Protein 3I4O (pdb70)

Foldseek 3Di:
DDQKFKWFWAAADPPQKTWTQTPVGAIAIEHEDPVCVVVVPDHDGGWMFIWGADPVDNRYTYTYGTDD/DQKFKWFFAAADPPQWTWTQTPVRQIAIEHEDPVCVVVVDDDDGGWMFIWGADPVDNRYTYTYDTDD

Sequence (135 aa):
GAIIEVEEGRVVEPLPNAMFRIELEENGHKVVLLAHISGKKMMRQHHYIRIILPEDRVVVELSPPYDLSRGRIVYRYKAIIEVEEGRVVEEPLPNAMMFRIELEENGHKVVLAHISGKKMRQQHYIRILPEDRVVVELSPPYDLSRGRIVYRYK

Structure (mmCIF, N/CA/C/O backbone):
data_3I4O
#
_entry.id   3I4O
#
_cell.length_a   73.95
_cell.length_b   76.54
_cell.length_c   28.03
_cell.angle_alpha   90.000
_cell.angle_beta   90.000
_cell.angle_gamma   90.000
#
_symmetry.space_group_name_H-M   'P 21 21 2'
#
loop_
_entity.id
_entity.type
_entity.pdbx_description
1 polymer 'Translation initiation factor IF-1'
2 water water
#
loop_
_atom_site.group_PDB
_atom_site.id
_atom_site.type_symbol
_atom_site.label_atom_id
_atom_site.label_alt_id
_atom_site.label_comp_id
_atom_site.label_asym_id
_atom_site.label_entity_id
_atom_site.label_seq_id
_atom_site.pdbx_PDB_ins_code
_atom_site.Cartn_x
_atom_site.Cartn_y
_atom_site.Cartn_z
_atom_site.occupancy
_atom_site.B_iso_or_equiv
_atom_site.auth_seq_id
_atom_site.auth_comp_id
_atom_site.auth_asym_id
_atom_site.auth_atom_id
_atom_site.pdbx_PDB_model_num
ATOM 1 N N . GLY A 1 12 ? 17.887 23.951 24.739 1.00 33.63 6 GLY A N 1
ATOM 2 C CA . GLY A 1 12 ? 19.244 23.332 24.838 1.00 32.68 6 GLY A CA 1
ATOM 3 C C . GLY A 1 12 ? 19.337 22.099 25.730 1.00 31.79 6 GLY A C 1
ATOM 4 O O . GLY A 1 12 ? 20.435 21.544 25.879 1.00 33.73 6 GLY A O 1
ATOM 5 N N . ALA A 1 13 ? 18.227 21.667 26.347 1.00 30.92 7 ALA A N 1
ATOM 6 C CA . ALA A 1 13 ? 18.231 20.429 27.207 1.00 28.34 7 ALA A CA 1
ATOM 7 C C . ALA A 1 13 ? 18.654 19.221 26.405 1.00 26.09 7 ALA A C 1
ATOM 8 O O . ALA A 1 13 ? 18.386 19.111 25.199 1.00 26.66 7 ALA A O 1
ATOM 10 N N . ILE A 1 14 ? 19.327 18.307 27.089 1.00 21.90 8 ILE A N 1
ATOM 11 C CA A ILE A 1 14 ? 19.858 17.180 26.383 0.60 19.40 8 ILE A CA 1
ATOM 12 C CA B ILE A 1 14 ? 19.917 17.145 26.464 0.40 19.57 8 ILE A CA 1
ATOM 13 C C . ILE A 1 14 ? 19.025 15.924 26.645 1.00 16.75 8 ILE A C 1
ATOM 14 O O . ILE A 1 14 ? 19.048 15.035 25.832 1.00 17.27 8 ILE A O 1
ATOM 23 N N . GLU A 1 15 ? 18.268 15.857 27.744 1.00 14.80 9 GLU A N 1
ATOM 24 C CA . GLU A 1 15 ? 17.344 14.765 28.000 1.00 14.09 9 GLU A CA 1
ATOM 25 C C . GLU A 1 15 ? 15.957 15.396 27.982 1.00 14.92 9 GLU A C 1
ATOM 26 O O . GLU A 1 15 ? 15.668 16.314 28.738 1.00 16.88 9 GLU A O 1
ATOM 32 N N . VAL A 1 16 ? 15.132 14.961 27.043 1.00 13.55 10 VAL A N 1
ATOM 33 C CA . VAL A 1 16 ? 13.870 15.645 26.767 1.00 14.12 10 VAL A CA 1
ATOM 34 C C . VAL A 1 16 ? 12.752 14.638 26.436 1.00 13.53 10 VAL A C 1
ATOM 35 O O . VAL A 1 16 ? 13.012 13.612 25.816 1.00 15.01 10 VAL A O 1
ATOM 39 N N A GLU A 1 17 ? 11.535 14.907 26.873 0.50 13.60 11 GLU A N 1
ATOM 40 N N B GLU A 1 17 ? 11.538 14.940 26.888 0.50 14.12 11 GLU A N 1
ATOM 41 C CA A GLU A 1 17 ? 10.445 14.037 26.494 0.50 13.69 11 GLU A CA 1
ATOM 42 C CA B GLU A 1 17 ? 10.347 14.158 26.581 0.50 14.79 11 GLU A CA 1
ATOM 43 C C A GLU A 1 17 ? 9.795 14.515 25.210 0.50 13.11 11 GLU A C 1
ATOM 44 C C B GLU A 1 17 ? 9.816 14.529 25.191 0.50 13.66 11 GLU A C 1
ATOM 45 O O A GLU A 1 17 ? 9.775 15.699 24.891 0.50 13.17 11 GLU A O 1
ATOM 46 O O B GLU A 1 17 ? 9.924 15.676 24.761 0.50 13.66 11 GLU A O 1
ATOM 57 N N . GLY A 1 18 ? 9.200 13.574 24.503 1.00 12.97 12 GLY A N 1
ATOM 58 C CA . GLY A 1 18 ? 8.530 13.907 23.241 1.00 13.08 12 GLY A CA 1
ATOM 59 C C . GLY A 1 18 ? 7.467 12.897 22.892 1.00 11.95 12 GLY A C 1
ATOM 60 O O . GLY A 1 18 ? 7.194 11.942 23.638 1.00 12.73 12 GLY A O 1
ATOM 61 N N . ARG A 1 19 ? 6.877 13.098 21.723 1.00 11.53 13 ARG A N 1
ATOM 62 C CA . ARG A 1 19 ? 5.865 12.198 21.207 1.00 12.23 13 ARG A CA 1
ATOM 63 C C . ARG A 1 19 ? 6.337 11.640 19.854 1.00 12.71 13 ARG A C 1
ATOM 64 O O . ARG A 1 19 ? 6.917 12.367 19.022 1.00 12.60 13 ARG A O 1
ATOM 72 N N . VAL A 1 20 ? 6.140 10.343 19.651 1.00 13.07 14 VAL A N 1
ATOM 73 C CA . VAL A 1 20 ? 6.547 9.742 18.392 1.00 12.59 14 VAL A CA 1
ATOM 74 C C . VAL A 1 20 ? 5.598 10.154 17.284 1.00 12.77 14 VAL A C 1
ATOM 75 O O . VAL A 1 20 ? 4.367 10.082 17.413 1.00 13.66 14 VAL A O 1
ATOM 79 N N . VAL A 1 21 ? 6.194 10.586 16.187 1.00 12.74 15 VAL A N 1
ATOM 80 C CA . VAL A 1 21 ? 5.417 11.002 15.003 1.00 14.45 15 VAL A CA 1
ATOM 81 C C . VAL A 1 21 ? 5.283 9.849 14.016 1.00 16.11 15 VAL A C 1
ATOM 82 O O . VAL A 1 21 ? 4.162 9.436 13.661 1.00 18.84 15 VAL A O 1
ATOM 86 N N . GLU A 1 22 ? 6.393 9.270 13.604 1.00 16.64 16 GLU A N 1
ATOM 87 C CA . GLU A 1 22 ? 6.302 8.156 12.663 1.00 17.35 16 GLU A CA 1
ATOM 88 C C . GLU A 1 22 ? 7.605 7.377 12.630 1.00 16.09 16 GLU A C 1
ATOM 89 O O . GLU A 1 22 ? 8.674 7.911 12.904 1.00 15.89 16 GLU A O 1
ATOM 95 N N . PRO A 1 23 ? 7.506 6.097 12.289 1.00 15.89 17 PRO A N 1
ATOM 96 C CA . PRO A 1 23 ? 8.693 5.275 12.096 1.00 16.09 17 PRO A CA 1
ATOM 97 C C . PRO A 1 23 ? 9.310 5.543 10.739 1.00 15.48 17 PRO A C 1
ATOM 98 O O . PRO A 1 23 ? 8.598 5.745 9.759 1.00 18.36 17 PRO A O 1
ATOM 102 N N . LEU A 1 24 ? 10.625 5.457 10.714 1.00 15.41 18 LEU A N 1
ATOM 103 C CA . LEU A 1 24 ? 11.405 5.604 9.499 1.00 14.95 18 LEU A CA 1
ATOM 104 C C . LEU A 1 24 ? 12.243 4.359 9.340 1.00 16.09 18 LEU A C 1
ATOM 105 O O . LEU A 1 24 ? 12.308 3.498 10.229 1.00 16.49 18 LEU A O 1
ATOM 110 N N . PRO A 1 25 ? 12.918 4.229 8.190 1.00 16.36 19 PRO A N 1
ATOM 111 C CA . PRO A 1 25 ? 13.801 3.070 8.065 1.00 16.16 19 PRO A CA 1
ATOM 112 C C . PRO A 1 25 ? 14.974 3.091 9.045 1.00 15.92 19 PRO A C 1
ATOM 113 O O . PRO A 1 25 ? 15.202 4.097 9.747 1.00 15.16 19 PRO A O 1
ATOM 117 N N . ASN A 1 26 ? 15.705 1.971 9.123 1.00 16.79 20 ASN A N 1
ATOM 118 C CA . ASN A 1 26 ? 16.874 1.880 9.967 1.00 17.27 20 ASN A CA 1
ATOM 119 C C . ASN A 1 26 ? 16.570 2.124 11.439 1.00 17.18 20 ASN A C 1
ATOM 120 O O . ASN A 1 26 ? 17.377 2.636 12.205 1.00 18.35 20 ASN A O 1
ATOM 125 N N . ALA A 1 27 ? 15.376 1.705 11.818 1.00 18.43 21 ALA A N 1
ATOM 126 C CA . ALA A 1 27 ? 14.934 1.723 13.210 1.00 18.51 21 ALA A CA 1
ATOM 127 C C . ALA A 1 27 ? 14.967 3.120 13.809 1.00 17.83 21 ALA A C 1
ATOM 128 O O . ALA A 1 27 ? 15.124 3.329 14.990 1.00 19.57 21 ALA A O 1
ATOM 130 N N . MET A 1 28 ? 14.764 4.102 12.951 1.00 15.44 22 MET A N 1
ATOM 131 C CA . MET A 1 28 ? 14.670 5.477 13.406 1.00 13.41 22 MET A CA 1
ATOM 132 C C . MET A 1 28 ? 13.219 5.931 13.547 1.00 13.36 22 MET A C 1
ATOM 133 O O . MET A 1 28 ? 12.324 5.364 12.896 1.00 15.76 22 MET A O 1
ATOM 138 N N . PHE A 1 29 ? 12.993 6.941 14.364 1.00 13.76 23 PHE A N 1
ATOM 139 C CA . PHE A 1 29 ? 11.672 7.529 14.519 1.00 13.08 23 PHE A CA 1
ATOM 140 C C . PHE A 1 29 ? 11.762 9.025 14.517 1.00 13.00 23 PHE A C 1
ATOM 141 O O . PHE A 1 29 ? 12.646 9.608 15.138 1.00 13.60 23 PHE A O 1
ATOM 149 N N . ARG A 1 30 ? 10.814 9.672 13.833 1.00 13.20 24 ARG A N 1
ATOM 150 C CA . ARG A 1 30 ? 10.649 11.108 13.949 1.00 13.28 24 ARG A CA 1
ATOM 151 C C . ARG A 1 30 ? 9.846 11.372 15.226 1.00 12.60 24 ARG A C 1
ATOM 152 O O . ARG A 1 30 ? 8.820 10.731 15.451 1.00 14.19 24 ARG A O 1
ATOM 160 N N . ILE A 1 31 ? 10.335 12.292 16.043 1.00 12.88 25 ILE A N 1
ATOM 161 C CA . ILE A 1 31 ? 9.744 12.630 17.355 1.00 13.45 25 ILE A CA 1
ATOM 162 C C . ILE A 1 31 ? 9.585 14.132 17.433 1.00 12.05 25 ILE A C 1
ATOM 163 O O . ILE A 1 31 ? 10.463 14.876 17.002 1.00 15.12 25 ILE A O 1
ATOM 168 N N . GLU A 1 32 ? 8.498 14.592 18.050 1.00 12.52 26 GLU A N 1
ATOM 169 C CA . GLU A 1 32 ? 8.358 16.013 18.396 1.00 12.92 26 GLU A CA 1
ATOM 170 C C . GLU A 1 32 ? 8.628 16.116 19.892 1.00 12.22 26 GLU A C 1
ATOM 171 O O . GLU A 1 32 ? 7.922 15.499 20.691 1.00 12.68 26 GLU A O 1
ATOM 177 N N . LEU A 1 33 ? 9.619 16.930 20.277 1.00 13.08 27 LEU A N 1
ATOM 178 C CA . LEU A 1 33 ? 9.943 17.101 21.702 1.00 13.34 27 LEU A CA 1
ATOM 179 C C . LEU A 1 33 ? 9.092 18.196 22.308 1.00 14.88 27 LEU A C 1
ATOM 180 O O . LEU A 1 33 ? 8.627 19.099 21.614 1.00 15.85 27 LEU A O 1
ATOM 185 N N A GLU A 1 34 ? 8.954 18.129 23.626 0.60 14.83 28 GLU A N 1
ATOM 186 N N B GLU A 1 34 ? 8.939 18.139 23.631 0.40 15.66 28 GLU A N 1
ATOM 187 C CA A GLU A 1 34 ? 8.148 19.104 24.329 0.60 17.06 28 GLU A CA 1
ATOM 188 C CA B GLU A 1 34 ? 8.163 19.139 24.373 0.40 17.71 28 GLU A CA 1
ATOM 189 C C A GLU A 1 34 ? 8.814 20.454 24.526 0.60 17.65 28 GLU A C 1
ATOM 190 C C B GLU A 1 34 ? 8.727 20.538 24.326 0.40 18.25 28 GLU A C 1
ATOM 191 O O A GLU A 1 34 ? 8.230 21.319 25.189 0.60 18.60 28 GLU A O 1
ATOM 192 O O B GLU A 1 34 ? 8.025 21.512 24.666 0.40 18.28 28 GLU A O 1
ATOM 203 N N . ASN A 1 35 ? 9.980 20.653 23.915 1.00 17.91 29 ASN A N 1
ATOM 204 C CA . ASN A 1 35 ? 10.565 21.975 23.749 1.00 19.97 29 ASN A CA 1
ATOM 205 C C . ASN A 1 35 ? 10.336 22.569 22.369 1.00 20.14 29 ASN A C 1
ATOM 206 O O . ASN A 1 35 ? 10.881 23.658 22.047 1.00 22.65 29 ASN A O 1
ATOM 211 N N . GLY A 1 36 ? 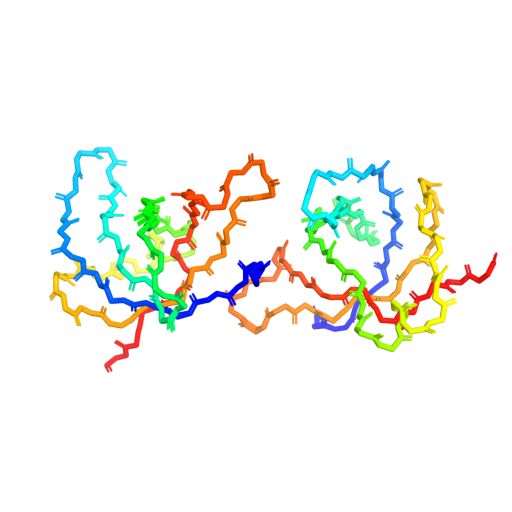9.506 21.903 21.564 1.00 18.51 30 GLY A N 1
ATOM 212 C CA . GLY A 1 3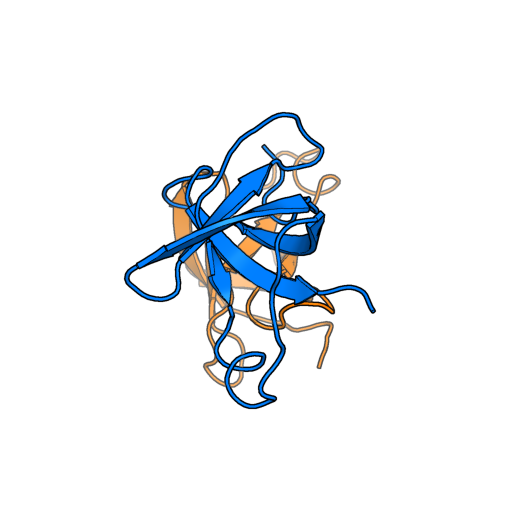6 ? 9.152 22.462 20.256 1.00 18.66 30 GLY A CA 1
ATOM 213 C C . GLY A 1 36 ? 10.024 22.067 19.104 1.00 20.04 30 GLY A C 1
ATOM 214 O O . GLY A 1 36 ? 9.837 22.600 17.972 1.00 22.84 30 GLY A O 1
ATOM 215 N N . HIS A 1 37 ? 10.952 21.144 19.344 1.00 19.11 31 HIS A N 1
ATOM 216 C CA . HIS A 1 37 ? 11.910 20.770 18.306 1.00 20.02 31 HIS A CA 1
ATOM 217 C C . HIS A 1 37 ? 11.681 19.361 17.804 1.00 18.67 31 HIS A C 1
ATOM 218 O O . HIS A 1 37 ? 11.324 18.501 18.580 1.00 18.69 31 HIS A O 1
ATOM 225 N N . LYS A 1 38 ? 11.862 19.127 16.497 1.00 19.35 32 LYS A N 1
ATOM 226 C CA . LYS A 1 38 ? 11.810 17.776 15.921 1.00 20.63 32 LYS A CA 1
ATOM 227 C C . LYS A 1 38 ? 13.120 17.081 15.981 1.00 20.72 32 LYS A C 1
ATOM 228 O O . LYS A 1 38 ? 14.145 17.686 15.622 1.00 24.10 32 LYS A O 1
ATOM 234 N N A VAL A 1 39 ? 13.094 15.782 16.216 0.60 16.76 33 VAL A N 1
ATOM 235 N N B VAL A 1 39 ? 13.135 15.866 16.544 0.40 18.43 33 VAL A N 1
ATOM 236 C CA A VAL A 1 39 ? 14.326 15.037 16.197 0.60 15.14 33 VAL A CA 1
ATOM 237 C CA B VAL A 1 39 ? 14.354 15.055 16.746 0.40 16.05 33 VAL A CA 1
ATOM 238 C C A VAL A 1 39 ? 14.106 13.670 15.577 0.60 14.31 33 VAL A C 1
ATOM 239 C C B VAL A 1 39 ? 14.090 13.720 16.093 0.40 15.65 33 VAL A C 1
ATOM 240 O O A VAL A 1 39 ? 12.963 13.196 15.437 0.60 13.99 33 VAL A O 1
ATOM 241 O O B VAL A 1 39 ? 12.964 13.209 16.113 0.40 15.70 33 VAL A O 1
ATOM 248 N N A LEU A 1 40 ? 15.197 13.024 15.206 0.80 14.07 34 LEU A N 1
ATOM 249 N N B LEU A 1 40 ? 15.148 13.123 15.554 0.20 14.49 34 LEU A N 1
ATOM 250 C CA A LEU A 1 40 ? 15.131 11.631 14.778 0.80 13.76 34 LEU A CA 1
ATOM 251 C CA B LEU A 1 40 ? 15.088 11.794 14.945 0.20 13.77 34 LEU A CA 1
ATOM 252 C C A LEU A 1 40 ? 15.913 10.818 15.785 0.80 13.32 34 LEU A C 1
ATOM 253 C C B LEU A 1 40 ? 15.925 10.816 15.785 0.20 13.66 34 LEU A C 1
ATOM 254 O O A LEU A 1 40 ? 17.044 11.216 16.163 0.80 13.46 34 LEU A O 1
ATOM 255 O O B LEU A 1 40 ? 17.113 11.073 16.016 0.20 13.91 34 LEU A O 1
ATOM 264 N N . ALA A 1 41 ? 15.334 9.710 16.246 1.00 13.40 35 ALA A N 1
ATOM 265 C CA . ALA A 1 41 ? 16.015 8.874 17.261 1.00 13.42 35 ALA A CA 1
ATOM 266 C C . ALA A 1 41 ? 15.786 7.415 17.052 1.00 15.36 35 ALA A C 1
ATOM 267 O O . ALA A 1 41 ? 14.792 7.056 16.459 1.00 16.22 35 ALA A O 1
ATOM 269 N N . HIS A 1 42 ? 16.710 6.548 17.525 1.00 17.19 36 HIS A N 1
ATOM 270 C CA . HIS A 1 42 ? 16.414 5.080 17.584 1.00 19.25 36 HIS A CA 1
ATOM 271 C C . HIS A 1 42 ? 16.307 4.606 18.992 1.00 18.42 36 HIS A C 1
ATOM 272 O O . HIS A 1 42 ? 16.815 5.308 19.892 1.00 16.15 36 HIS A O 1
ATOM 279 N N . ILE A 1 43 ? 15.742 3.401 19.238 1.00 17.62 37 ILE A N 1
ATOM 280 C CA . ILE A 1 43 ? 15.619 2.924 20.615 1.00 19.55 37 ILE A CA 1
ATOM 281 C C . ILE A 1 43 ? 16.976 2.455 21.040 1.00 18.62 37 ILE A C 1
ATOM 282 O O . ILE A 1 43 ? 17.819 1.976 20.245 1.00 21.25 37 ILE A O 1
ATOM 287 N N . SER A 1 44 ? 17.171 2.521 22.329 1.00 19.70 38 SER A N 1
ATOM 288 C CA . SER A 1 44 ? 18.418 2.119 22.924 1.00 19.79 38 SER A CA 1
ATOM 289 C C . SER A 1 44 ? 18.599 0.599 22.860 1.00 19.82 38 SER A C 1
ATOM 290 O O . SER A 1 44 ? 17.636 -0.155 22.667 1.00 20.11 38 SER A O 1
ATOM 293 N N . GLY A 1 45 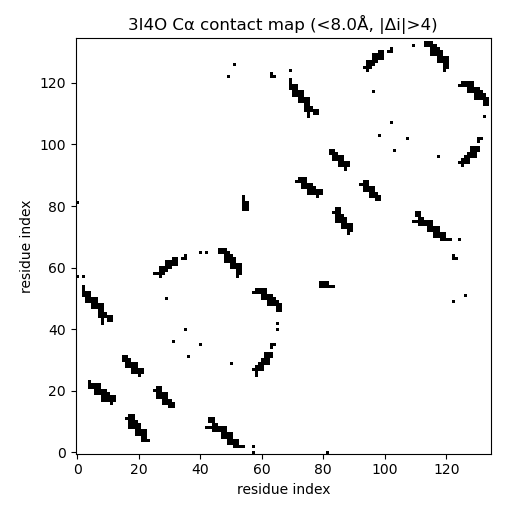? 19.834 0.150 23.089 1.00 20.80 39 GLY A N 1
ATOM 294 C CA . GLY A 1 45 ? 20.075 -1.280 23.139 1.00 22.69 39 GLY A CA 1
ATOM 295 C C . GLY A 1 45 ? 19.267 -1.986 24.218 1.00 23.11 39 GLY A C 1
ATOM 296 O O . GLY A 1 45 ? 18.773 -3.101 24.003 1.00 24.18 39 GLY A O 1
ATOM 297 N N . LYS A 1 46 ? 19.099 -1.359 25.379 1.00 23.24 40 LYS A N 1
ATOM 298 C CA A LYS A 1 46 ? 18.317 -1.957 26.452 0.70 23.20 40 LYS A CA 1
ATOM 299 C CA B LYS A 1 46 ? 18.316 -1.988 26.433 0.30 23.15 40 LYS A CA 1
ATOM 300 C C . LYS A 1 46 ? 16.861 -2.128 25.995 1.00 22.60 40 LYS A C 1
ATOM 301 O O . LYS A 1 46 ? 16.233 -3.162 26.244 1.00 23.60 40 LYS A O 1
ATOM 312 N N A MET A 1 47 ? 16.322 -1.125 25.324 0.70 19.42 41 MET A N 1
ATOM 313 N N B MET A 1 47 ? 16.335 -1.100 25.328 0.30 22.21 41 MET A N 1
ATOM 314 C CA A MET A 1 47 ? 14.943 -1.265 24.872 0.70 19.42 41 MET A CA 1
ATOM 315 C CA B MET A 1 47 ? 14.961 -1.141 24.812 0.30 22.39 41 MET A CA 1
ATOM 316 C C A MET A 1 47 ? 14.833 -2.331 23.814 0.70 20.52 41 MET A C 1
ATOM 317 C C B MET A 1 47 ? 14.796 -2.226 23.755 0.30 22.40 41 MET A C 1
ATOM 318 O O A MET A 1 47 ? 13.836 -3.053 23.783 0.70 20.66 41 MET A O 1
ATOM 319 O O B MET A 1 47 ? 13.740 -2.860 23.677 0.30 22.39 41 MET A O 1
ATOM 328 N N . ARG A 1 48 ? 15.826 -2.431 22.934 1.00 21.49 42 ARG A N 1
ATOM 329 C CA . ARG A 1 48 ? 15.786 -3.468 21.884 1.00 24.05 42 ARG A CA 1
ATOM 330 C C . ARG A 1 48 ? 15.807 -4.826 22.539 1.00 24.37 42 ARG A C 1
ATOM 331 O O . ARG A 1 48 ? 15.060 -5.729 22.128 1.00 25.57 42 ARG A O 1
ATOM 339 N N . GLN A 1 49 ? 16.662 -4.969 23.549 1.00 25.47 43 GLN A N 1
ATOM 340 C CA . GLN A 1 49 ? 16.790 -6.226 24.298 1.00 26.61 43 GLN A CA 1
ATOM 341 C C . GLN A 1 49 ? 15.513 -6.642 24.992 1.00 25.48 43 GLN A C 1
ATOM 342 O O . GLN A 1 49 ? 15.257 -7.848 25.179 1.00 26.88 43 GLN A O 1
ATOM 348 N N A HIS A 1 50 ? 14.702 -5.658 25.371 0.60 23.90 44 HIS A N 1
ATOM 349 N N B HIS A 1 50 ? 14.701 -5.665 25.388 0.40 24.33 44 HIS A N 1
ATOM 350 C CA A HIS A 1 50 ? 13.450 -5.912 26.049 0.60 23.06 44 HIS A CA 1
ATOM 351 C CA B HIS A 1 50 ? 13.436 -5.960 26.038 0.40 23.46 44 HIS A CA 1
ATOM 352 C C A HIS A 1 50 ? 12.268 -5.815 25.093 0.60 21.86 44 HIS A C 1
ATOM 353 C C B HIS A 1 50 ? 12.261 -5.831 25.090 0.40 22.31 44 HIS A C 1
ATOM 354 O O A HIS A 1 50 ? 11.112 -5.862 25.536 0.60 22.61 44 HIS A O 1
ATOM 355 O O B HIS A 1 50 ? 11.108 -5.865 25.535 0.40 22.78 44 HIS A O 1
ATOM 368 N N . TYR A 1 51 ? 12.546 -5.670 23.803 1.00 21.23 45 TYR A N 1
ATOM 369 C CA . TYR A 1 51 ? 11.466 -5.706 22.759 1.00 20.88 45 TYR A CA 1
ATOM 370 C C . TYR A 1 51 ? 10.345 -4.704 23.032 1.00 21.09 45 TYR A C 1
ATOM 371 O O . TYR A 1 51 ? 9.149 -5.009 22.958 1.00 22.55 45 TYR A O 1
ATOM 380 N N . ILE A 1 52 ? 10.739 -3.468 23.329 1.00 19.30 46 ILE A N 1
ATOM 381 C CA . ILE A 1 52 ? 9.791 -2.398 23.609 1.00 19.29 46 ILE A CA 1
ATOM 382 C C . ILE A 1 52 ? 9.247 -1.887 22.294 1.00 18.69 46 ILE A C 1
ATOM 383 O O . ILE A 1 52 ? 10.005 -1.510 21.372 1.00 21.09 46 ILE A O 1
ATOM 388 N N . ARG A 1 53 ? 7.941 -1.977 22.146 1.00 17.11 47 ARG A N 1
ATOM 389 C CA . ARG A 1 53 ? 7.311 -1.485 20.922 1.00 16.74 47 ARG A CA 1
ATOM 390 C C . ARG A 1 53 ? 7.186 0.027 21.000 1.00 17.50 47 ARG A C 1
ATOM 391 O O . ARG A 1 53 ? 6.850 0.576 22.051 1.00 20.31 47 ARG A O 1
ATOM 399 N N A ILE A 1 54 ? 7.490 0.676 19.894 0.60 16.55 48 ILE A N 1
ATOM 400 N N B ILE A 1 54 ? 7.462 0.687 19.885 0.40 17.08 48 ILE A N 1
ATOM 401 C CA A ILE A 1 54 ? 7.296 2.104 19.740 0.60 15.85 48 ILE A CA 1
ATOM 402 C CA B ILE A 1 54 ? 7.265 2.125 19.768 0.40 16.50 48 ILE A CA 1
ATOM 403 C C A ILE A 1 54 ? 6.252 2.277 18.648 0.60 15.85 48 ILE A C 1
ATOM 404 C C B ILE A 1 54 ? 6.350 2.461 18.601 0.40 16.17 48 ILE A C 1
ATOM 405 O O A ILE A 1 54 ? 6.391 1.688 17.562 0.60 16.68 48 ILE A O 1
ATOM 406 O O B ILE A 1 54 ? 6.669 2.198 17.433 0.40 15.83 48 ILE A O 1
ATOM 415 N N . LEU A 1 55 ? 5.242 3.111 18.933 1.00 15.73 49 LEU A N 1
ATOM 416 C CA . LEU A 1 55 ? 4.206 3.457 17.942 1.00 15.81 49 LEU A CA 1
ATOM 417 C C . LEU A 1 55 ? 3.986 4.946 17.892 1.00 15.27 49 LEU A C 1
ATOM 418 O O . LEU A 1 55 ? 4.224 5.652 18.887 1.00 14.57 49 LEU A O 1
ATOM 423 N N . PRO A 1 56 ? 3.460 5.437 16.766 1.00 16.03 50 PRO A N 1
ATOM 424 C CA . PRO A 1 56 ? 3.051 6.839 16.716 1.00 15.91 50 PRO A CA 1
ATOM 425 C C . PRO A 1 56 ? 2.158 7.229 17.874 1.00 14.81 50 PRO A C 1
ATOM 426 O O . PRO A 1 56 ? 1.294 6.453 18.266 1.00 16.23 50 PRO A O 1
ATOM 430 N N . GLU A 1 57 ? 2.429 8.415 18.428 1.00 13.86 51 GLU A N 1
ATOM 431 C CA . GLU A 1 57 ? 1.700 8.975 19.577 1.00 13.94 51 GLU A CA 1
ATOM 432 C C . GLU A 1 57 ? 2.220 8.486 20.901 1.00 14.99 51 GLU A C 1
ATOM 433 O O . GLU A 1 57 ? 1.793 9.004 21.934 1.00 16.68 51 GLU A O 1
ATOM 439 N N . ASP A 1 58 ? 3.189 7.562 20.911 1.00 13.98 52 ASP A N 1
ATOM 440 C CA . ASP A 1 58 ? 3.774 7.178 22.212 1.00 14.56 52 ASP A CA 1
ATOM 441 C C . ASP A 1 58 ? 4.537 8.363 22.817 1.00 13.57 52 ASP A C 1
ATOM 442 O O . ASP A 1 58 ? 5.109 9.180 22.099 1.00 14.45 52 ASP A O 1
ATOM 447 N N . ARG A 1 59 ? 4.606 8.397 24.141 1.00 13.50 53 ARG A N 1
ATOM 448 C CA . ARG A 1 59 ? 5.407 9.378 24.859 1.00 14.01 53 ARG A CA 1
ATOM 449 C C . ARG A 1 59 ? 6.740 8.730 25.200 1.00 14.17 53 ARG A C 1
ATOM 450 O O . ARG A 1 59 ? 6.787 7.607 25.741 1.00 14.49 53 ARG A O 1
ATOM 458 N N . VAL A 1 60 ? 7.832 9.413 24.850 1.00 13.00 54 VAL A N 1
ATOM 459 C CA . VAL A 1 60 ? 9.169 8.837 25.043 1.00 12.97 54 VAL A CA 1
ATOM 460 C C . VAL A 1 60 ? 10.109 9.810 25.728 1.00 12.68 54 VAL A C 1
ATOM 461 O O . VAL A 1 60 ? 9.859 11.010 25.740 1.00 13.63 54 VAL A O 1
ATOM 465 N N . VAL A 1 61 ? 11.178 9.264 26.306 1.00 12.34 55 VAL A N 1
ATOM 466 C CA . VAL A 1 61 ? 12.292 10.101 26.779 1.00 12.43 55 VAL A CA 1
ATOM 467 C C . VAL A 1 61 ? 13.436 9.878 25.808 1.00 12.37 55 VAL A C 1
ATOM 468 O O . VAL A 1 61 ? 13.756 8.742 25.489 1.00 12.26 55 VAL A O 1
ATOM 472 N N . VAL A 1 62 ? 14.038 10.984 25.369 1.00 12.37 56 VAL A N 1
ATOM 473 C CA . VAL A 1 62 ? 15.122 10.973 24.381 1.00 12.31 56 VAL A CA 1
ATOM 474 C C . VAL A 1 62 ? 16.387 11.580 25.007 1.00 12.38 56 VAL A C 1
ATOM 475 O O . VAL A 1 62 ? 16.294 12.614 25.663 1.00 13.38 56 VAL A O 1
ATOM 479 N N . GLU A 1 63 ? 17.537 10.932 24.796 1.00 11.67 57 GLU A N 1
ATOM 480 C CA . GLU A 1 63 ? 18.831 11.522 25.129 1.00 12.18 57 GLU A CA 1
ATOM 481 C C . GLU A 1 63 ? 19.424 12.034 23.812 1.00 12.60 57 GLU A C 1
ATOM 482 O O . GLU A 1 63 ? 19.619 11.250 22.862 1.00 14.77 57 GLU A O 1
ATOM 488 N N . LEU A 1 64 ? 19.610 13.346 23.706 1.00 12.71 58 LEU A N 1
ATOM 489 C CA . LEU A 1 64 ? 20.082 13.919 22.440 1.00 13.69 58 LEU A CA 1
ATOM 490 C C . LEU A 1 64 ? 21.582 13.765 22.267 1.00 11.74 58 LEU A C 1
ATOM 491 O O . LEU A 1 64 ? 22.339 13.616 23.233 1.00 13.90 58 LEU A O 1
ATOM 496 N N . SER A 1 65 ? 22.013 13.757 21.018 1.00 12.56 59 SER A N 1
ATOM 497 C CA . SER A 1 65 ? 23.434 13.662 20.740 1.00 13.53 59 SER A CA 1
ATOM 498 C C . SER A 1 65 ? 24.147 14.994 21.048 1.00 14.24 59 SER A C 1
ATOM 499 O O . SER A 1 65 ? 23.675 16.060 20.661 1.00 14.65 59 SER A O 1
ATOM 502 N N A PRO A 1 66 ? 25.338 14.901 21.686 0.50 14.22 60 PRO A N 1
ATOM 503 N N B PRO A 1 66 ? 25.301 14.943 21.734 0.50 14.47 60 PRO A N 1
ATOM 504 C CA A PRO A 1 66 ? 26.096 16.117 21.898 0.50 14.73 60 PRO A CA 1
ATOM 505 C CA B PRO A 1 66 ? 26.040 16.180 21.902 0.50 14.80 60 PRO A CA 1
ATOM 506 C C A PRO A 1 66 ? 26.390 16.825 20.565 0.50 14.92 60 PRO A C 1
ATOM 507 C C B PRO A 1 66 ? 26.554 16.794 20.607 0.50 14.66 60 PRO A C 1
ATOM 508 O O A PRO A 1 66 ? 26.443 18.063 20.502 0.50 15.93 60 PRO A O 1
ATOM 509 O O B PRO A 1 66 ? 26.975 17.945 20.633 0.50 14.33 60 PRO A O 1
ATOM 516 N N . TYR A 1 67 ? 26.569 16.031 19.513 1.00 14.20 61 TYR A N 1
ATOM 517 C CA . TYR A 1 67 ? 27.014 16.580 18.222 1.00 14.82 61 TYR A CA 1
ATOM 518 C C . TYR A 1 67 ? 25.881 17.187 17.419 1.00 15.15 61 TYR A C 1
ATOM 519 O O . TYR A 1 67 ? 26.136 17.986 16.503 1.00 16.94 61 TYR A O 1
ATOM 528 N N . ASP A 1 68 ? 24.633 16.844 17.754 1.00 14.69 62 ASP A N 1
ATOM 529 C CA . ASP A 1 68 ? 23.502 17.258 16.923 1.00 14.17 62 ASP A CA 1
ATOM 530 C C . ASP A 1 68 ? 22.253 17.079 17.740 1.00 14.41 62 ASP A C 1
ATOM 531 O O . ASP A 1 68 ? 21.810 15.944 17.924 1.00 14.08 62 ASP A O 1
ATOM 536 N N . LEU A 1 69 ? 21.690 18.188 18.226 1.00 14.28 63 LEU A N 1
ATOM 537 C CA . LEU A 1 69 ? 20.533 18.134 19.086 1.00 15.64 63 LEU A CA 1
ATOM 538 C C . LEU A 1 69 ? 19.286 17.706 18.305 1.00 14.61 63 LEU A C 1
ATOM 539 O O . LEU A 1 69 ? 18.214 17.539 18.912 1.00 17.50 63 LEU A O 1
ATOM 544 N N . SER A 1 70 ? 19.387 17.545 16.980 1.00 14.84 64 SER A N 1
ATOM 545 C CA . SER A 1 70 ? 18.270 17.017 16.241 1.00 14.77 64 SER A CA 1
ATOM 546 C C . SER A 1 70 ? 18.320 15.492 16.059 1.00 13.44 64 SER A C 1
ATOM 547 O O . SER A 1 70 ? 17.468 14.947 15.385 1.00 14.06 64 SER A O 1
ATOM 550 N N . ARG A 1 71 ? 19.282 14.831 16.715 1.00 12.71 65 ARG A N 1
ATOM 551 C CA . ARG A 1 71 ? 19.397 13.387 16.677 1.00 12.95 65 ARG A CA 1
ATOM 552 C C . ARG A 1 71 ? 19.490 12.888 18.107 1.00 12.68 65 ARG A C 1
ATOM 553 O O . ARG A 1 71 ? 19.996 13.592 18.990 1.00 13.69 65 ARG A O 1
ATOM 561 N N . GLY A 1 72 ? 19.046 11.652 18.342 1.00 12.55 66 GLY A N 1
ATOM 562 C CA . GLY A 1 72 ? 19.169 11.145 19.714 1.00 14.12 66 GLY A CA 1
ATOM 563 C C . GLY A 1 72 ? 18.836 9.667 19.790 1.00 11.99 66 GLY A C 1
ATOM 564 O O . GLY A 1 72 ? 18.730 8.956 18.765 1.00 14.00 66 GLY A O 1
ATOM 565 N N . ARG A 1 73 ? 18.686 9.227 21.039 1.00 12.52 67 ARG A N 1
ATOM 566 C CA . ARG A 1 73 ? 18.391 7.851 21.378 1.00 13.11 67 ARG A CA 1
ATOM 567 C C . ARG A 1 73 ? 17.148 7.838 22.260 1.00 12.53 67 ARG A C 1
ATOM 568 O O . ARG A 1 73 ? 17.095 8.522 23.297 1.00 14.14 67 ARG A O 1
ATOM 576 N N . ILE A 1 74 ? 16.145 7.058 21.868 1.00 12.32 68 ILE A N 1
ATOM 577 C CA . ILE A 1 74 ? 14.986 6.865 22.732 1.00 12.92 68 ILE A CA 1
ATOM 578 C C . ILE A 1 74 ? 15.424 5.918 23.860 1.00 13.08 68 ILE A C 1
ATOM 579 O O . ILE A 1 74 ? 15.923 4.818 23.567 1.00 14.09 68 ILE A O 1
ATOM 584 N N . VAL A 1 75 ? 15.221 6.315 25.122 1.00 13.22 69 VAL A N 1
ATOM 585 C CA . VAL A 1 75 ? 15.644 5.448 26.225 1.00 13.14 69 VAL A CA 1
ATOM 586 C C . VAL A 1 75 ? 14.503 4.960 27.127 1.00 14.03 69 VAL A C 1
ATOM 587 O O . VAL A 1 75 ? 14.721 4.095 27.975 1.00 15.62 69 VAL A O 1
ATOM 591 N N . TYR A 1 76 ? 13.304 5.499 26.925 1.00 13.74 70 TYR A N 1
ATOM 592 C CA . TYR A 1 76 ? 12.176 5.089 27.716 1.00 14.03 70 TYR A CA 1
ATOM 593 C C . TYR A 1 76 ? 10.915 5.377 26.936 1.00 13.80 70 TYR A C 1
ATOM 594 O O . TYR A 1 76 ? 10.810 6.407 26.275 1.00 14.22 70 TYR A O 1
ATOM 603 N N . ARG A 1 77 ? 9.936 4.476 27.008 1.00 14.92 71 ARG A N 1
ATOM 604 C CA . ARG A 1 77 ? 8.623 4.752 26.421 1.00 15.52 71 ARG A CA 1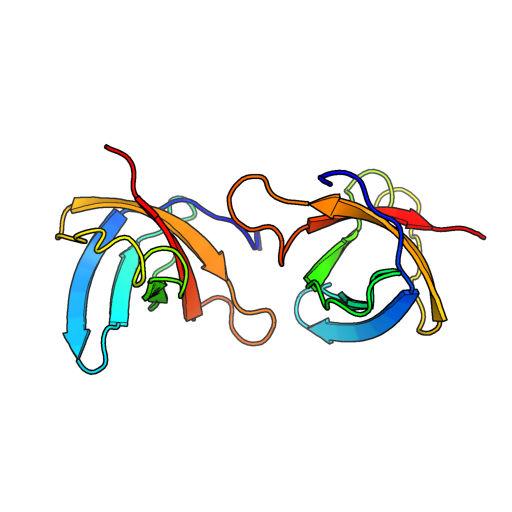
ATOM 605 C C . ARG A 1 77 ? 7.590 4.530 27.513 1.00 17.02 71 ARG A C 1
ATOM 606 O O . ARG A 1 77 ? 7.547 3.438 28.134 1.00 19.38 71 ARG A O 1
ATOM 614 N N . TYR A 1 78 ? 6.781 5.547 27.769 1.00 17.07 72 TYR A N 1
ATOM 615 C CA . TYR A 1 78 ? 5.768 5.458 28.844 1.00 19.29 72 TYR A CA 1
ATOM 616 C C . TYR A 1 78 ? 4.712 4.440 28.536 1.00 20.28 72 TYR A C 1
ATOM 617 O O . TYR A 1 78 ? 4.267 4.294 27.389 1.00 20.32 72 TYR A O 1
ATOM 626 N N . LYS A 1 79 ? 4.296 3.722 29.583 1.00 24.93 73 LYS A N 1
ATOM 627 C CA . LYS A 1 79 ? 3.258 2.729 29.369 1.00 29.13 73 LYS A CA 1
ATOM 628 C C . LYS A 1 79 ? 1.910 3.417 29.167 1.00 30.43 73 LYS A C 1
ATOM 629 O O . LYS A 1 79 ? 1.714 4.558 29.565 1.00 32.03 73 LYS A O 1
ATOM 636 N N . ALA B 1 13 ? 26.328 3.222 42.148 1.00 33.20 7 ALA B N 1
ATOM 637 C CA . ALA B 1 13 ? 25.402 2.860 41.042 1.00 30.66 7 ALA B CA 1
ATOM 638 C C . ALA B 1 13 ? 24.918 4.091 40.317 1.00 27.60 7 ALA B C 1
ATOM 639 O O . ALA B 1 13 ? 25.238 4.263 39.127 1.00 29.74 7 ALA B O 1
ATOM 641 N N A ILE B 1 14 ? 24.139 4.940 40.990 0.60 24.30 8 ILE B N 1
ATOM 642 N N B ILE B 1 14 ? 24.187 4.961 41.022 0.40 24.55 8 ILE B N 1
ATOM 643 C CA A ILE B 1 14 ? 23.620 6.110 40.317 0.60 19.99 8 ILE B CA 1
ATOM 644 C CA B ILE B 1 14 ? 23.575 6.129 40.404 0.40 20.49 8 ILE B CA 1
ATOM 645 C C A ILE B 1 14 ? 24.465 7.360 40.537 0.60 16.34 8 ILE B C 1
ATOM 646 C C B ILE B 1 14 ? 24.357 7.422 40.597 0.40 17.35 8 ILE B C 1
ATOM 647 O O A ILE B 1 14 ? 24.595 8.132 39.615 0.60 15.93 8 ILE B O 1
ATOM 648 O O B ILE B 1 14 ? 24.284 8.313 39.753 0.40 17.13 8 ILE B O 1
ATOM 657 N N . GLU B 1 15 ? 25.099 7.508 41.700 1.00 15.40 9 GLU B N 1
ATOM 658 C CA . GLU B 1 15 ? 26.036 8.575 41.971 1.00 14.07 9 GLU B CA 1
ATOM 659 C C . GLU B 1 15 ? 27.424 7.982 41.869 1.00 15.31 9 GLU B C 1
ATOM 660 O O . GLU B 1 15 ? 27.742 7.018 42.564 1.00 17.41 9 GLU B O 1
ATOM 666 N N . VAL B 1 16 ? 28.208 8.511 40.932 1.00 13.84 10 VAL B N 1
ATOM 667 C CA . VAL B 1 16 ? 29.493 7.885 40.571 1.00 14.35 10 VAL B CA 1
ATOM 668 C C . VAL B 1 16 ? 30.601 8.910 40.442 1.00 14.88 10 VAL B C 1
ATOM 669 O O . VAL B 1 16 ? 30.355 10.078 40.202 1.00 15.61 10 VAL B O 1
ATOM 673 N N A GLU B 1 17 ? 31.833 8.468 40.619 0.85 16.84 11 GLU B N 1
ATOM 674 N N B GLU B 1 17 ? 31.831 8.436 40.605 0.15 15.36 11 GLU B N 1
ATOM 675 C CA A GLU B 1 17 ? 32.977 9.314 40.370 0.85 16.90 11 GLU B CA 1
ATOM 676 C CA B GLU B 1 17 ? 33.018 9.235 40.369 0.15 15.39 11 GLU B CA 1
ATOM 677 C C A GLU B 1 17 ? 33.660 8.911 39.073 0.85 15.96 11 GLU B C 1
ATOM 678 C C B GLU B 1 17 ? 33.560 8.922 38.984 0.15 15.47 11 GLU B C 1
ATOM 679 O O A GLU B 1 17 ? 33.670 7.739 38.709 0.85 17.42 11 GLU B O 1
ATOM 680 O O B GLU B 1 17 ? 33.336 7.828 38.462 0.15 15.49 11 GLU B O 1
ATOM 691 N N . GLY B 1 18 ? 34.253 9.879 38.373 1.00 15.55 12 GLY B N 1
ATOM 692 C CA . GLY B 1 18 ? 34.980 9.580 37.155 1.00 16.49 12 GLY B CA 1
ATOM 693 C C . GLY B 1 18 ? 35.952 10.655 36.782 1.00 14.93 12 GLY B C 1
ATOM 694 O O . GLY B 1 18 ? 36.079 11.680 37.455 1.00 16.13 12 GLY B O 1
ATOM 695 N N . ARG B 1 19 ? 36.690 10.387 35.723 1.00 15.37 13 ARG B N 1
ATOM 696 C CA . ARG B 1 19 ? 37.711 11.255 35.189 1.00 16.31 13 ARG B CA 1
ATOM 697 C C . ARG B 1 19 ? 37.241 11.818 33.845 1.00 15.75 13 ARG B C 1
ATOM 698 O O . ARG B 1 19 ? 36.760 11.082 32.997 1.00 16.32 13 ARG B O 1
ATOM 706 N N . VAL B 1 20 ? 37.366 13.120 33.657 1.00 14.98 14 VAL B N 1
ATOM 707 C CA . VAL B 1 20 ? 37.020 13.736 32.369 1.00 15.49 14 VAL B CA 1
ATOM 708 C C . VAL B 1 20 ? 38.030 13.324 31.335 1.00 15.74 14 VAL B C 1
ATOM 709 O O . VAL B 1 20 ? 39.243 13.506 31.503 1.00 16.99 14 VAL B O 1
ATOM 713 N N . VAL B 1 21 ? 37.520 12.786 30.218 1.00 16.61 15 VAL B N 1
ATOM 714 C CA . VAL B 1 21 ? 38.388 12.410 29.102 1.00 19.02 15 VAL B CA 1
ATOM 715 C C . VAL B 1 21 ? 38.484 13.552 28.113 1.00 20.92 15 VAL B C 1
ATOM 716 O O . VAL B 1 21 ? 39.619 13.972 27.724 1.00 23.27 15 VAL B O 1
ATOM 720 N N A GLU B 1 22 ? 37.340 14.082 27.693 0.50 20.50 16 GLU B N 1
ATOM 721 N N B GLU B 1 22 ? 37.345 14.058 27.647 0.50 20.90 16 GLU B N 1
ATOM 722 C CA A GLU B 1 22 ? 37.373 15.152 26.725 0.50 20.76 16 GLU B CA 1
ATOM 723 C CA B GLU B 1 22 ? 37.392 15.148 26.688 0.50 21.60 16 GLU B CA 1
ATOM 724 C C A GLU B 1 22 ? 36.076 15.933 26.630 0.50 20.11 16 GLU B C 1
ATOM 725 C C B GLU B 1 22 ? 36.091 15.930 26.630 0.50 20.51 16 GLU B C 1
ATOM 726 O O A GLU B 1 22 ? 35.009 15.403 26.936 0.50 19.01 16 GLU B O 1
ATOM 727 O O B GLU B 1 22 ? 35.036 15.397 26.969 0.50 19.52 16 GLU B O 1
ATOM 738 N N . PRO B 1 23 ? 36.165 17.200 26.219 1.00 19.07 17 PRO B N 1
ATOM 739 C CA . PRO B 1 23 ? 34.987 18.020 26.045 1.00 18.68 17 PRO B CA 1
ATOM 740 C C . PRO B 1 23 ? 34.340 17.701 24.713 1.00 18.70 17 PRO B C 1
ATOM 741 O O . PRO B 1 23 ? 35.036 17.400 23.726 1.00 21.36 17 PRO B O 1
ATOM 745 N N . LEU B 1 24 ? 33.029 17.854 24.717 1.00 17.34 18 LEU B N 1
ATOM 746 C CA . LEU B 1 24 ? 32.229 17.688 23.495 1.00 16.88 18 LEU B CA 1
ATOM 747 C C . LEU B 1 24 ? 31.424 18.939 23.276 1.00 17.94 18 LEU B C 1
ATOM 748 O O . LEU B 1 24 ? 31.360 19.815 24.139 1.00 18.13 18 LEU B O 1
ATOM 753 N N . PRO B 1 25 ? 30.747 19.057 22.117 1.00 17.43 19 PRO B N 1
ATOM 754 C CA . PRO B 1 25 ? 29.872 20.223 21.986 1.00 18.10 19 PRO B CA 1
ATOM 755 C C . PRO B 1 25 ? 28.672 20.192 22.890 1.00 17.73 19 PRO B C 1
ATOM 756 O O . PRO B 1 25 ? 28.445 19.206 23.608 1.00 18.05 19 PRO B O 1
ATOM 760 N N . ASN B 1 26 ? 27.909 21.291 22.877 1.00 20.01 20 ASN B N 1
ATOM 761 C CA . ASN B 1 26 ? 26.729 21.438 23.709 1.00 19.35 20 ASN B CA 1
ATOM 762 C C . ASN B 1 26 ? 27.041 21.238 25.189 1.00 19.91 20 ASN B C 1
ATOM 763 O O . ASN B 1 26 ? 26.216 20.736 25.957 1.00 19.84 20 ASN B O 1
ATOM 768 N N . ALA B 1 27 ? 28.240 21.697 25.575 1.00 19.74 21 ALA B N 1
ATOM 769 C CA . ALA B 1 27 ? 28.587 21.700 26.996 1.00 19.37 21 ALA B CA 1
ATOM 770 C C . ALA B 1 27 ? 28.589 20.301 27.621 1.00 18.17 21 ALA B C 1
ATOM 771 O O . ALA B 1 27 ? 28.401 20.154 28.825 1.00 18.28 21 ALA B O 1
ATOM 773 N N A MET B 1 28 ? 28.840 19.304 26.800 0.95 16.36 22 MET B N 1
ATOM 774 N N B MET B 1 28 ? 28.830 19.280 26.803 0.05 17.31 22 MET B N 1
ATOM 775 C CA A MET B 1 28 ? 28.946 17.937 27.312 0.95 14.81 22 MET B CA 1
ATOM 776 C CA B MET B 1 28 ? 28.912 17.908 27.303 0.05 16.34 22 MET B CA 1
ATOM 777 C C A MET B 1 28 ? 30.381 17.491 27.480 0.95 14.47 22 MET B C 1
ATOM 778 C C B MET B 1 28 ? 30.360 17.432 27.418 0.05 15.75 22 MET B C 1
ATOM 779 O O A MET B 1 28 ? 31.302 18.075 26.863 0.95 16.91 22 MET B O 1
ATOM 780 O O B MET B 1 28 ? 31.248 17.951 26.740 0.05 15.87 22 MET B O 1
ATOM 789 N N . PHE B 1 29 ? 30.588 16.445 28.282 1.00 14.91 23 PHE B N 1
ATOM 790 C CA . PHE B 1 29 ? 31.937 15.907 28.531 1.00 14.09 23 PHE B CA 1
ATOM 791 C C . PHE B 1 29 ? 31.850 14.403 28.490 1.00 14.22 23 PHE B C 1
ATOM 792 O O . PHE B 1 29 ? 30.914 13.813 29.057 1.00 14.70 23 PHE B O 1
ATOM 800 N N . ARG B 1 30 ? 32.841 13.768 27.877 1.00 14.12 24 ARG B N 1
ATOM 801 C CA . ARG B 1 30 ? 32.997 12.312 28.004 1.00 14.84 24 ARG B CA 1
ATOM 802 C C . ARG B 1 30 ? 33.789 12.042 29.287 1.00 14.57 24 ARG B C 1
ATOM 803 O O . ARG B 1 30 ? 34.872 12.634 29.501 1.00 16.00 24 ARG B O 1
ATOM 811 N N . ILE B 1 31 ? 33.250 11.166 30.133 1.00 14.70 25 ILE B N 1
ATOM 812 C CA . ILE B 1 31 ? 33.845 10.848 31.434 1.00 15.52 25 ILE B CA 1
ATOM 813 C C . ILE B 1 31 ? 34.077 9.338 31.515 1.00 16.23 25 ILE B C 1
ATOM 814 O O . ILE B 1 31 ? 33.248 8.555 31.070 1.00 17.42 25 ILE B O 1
ATOM 819 N N . GLU B 1 32 ? 35.209 8.929 32.082 1.00 15.99 26 GLU B N 1
ATOM 820 C CA . GLU B 1 32 ? 35.472 7.504 32.306 1.00 16.92 26 GLU B CA 1
ATOM 821 C C . GLU B 1 32 ? 35.297 7.244 33.785 1.00 16.29 26 GLU B C 1
ATOM 822 O O . GLU B 1 32 ? 35.969 7.842 34.634 1.00 16.94 26 GLU B O 1
ATOM 828 N N . LEU B 1 33 ? 34.395 6.337 34.106 1.00 17.32 27 LEU B N 1
ATOM 829 C CA . LEU B 1 33 ? 34.153 6.012 35.499 1.00 18.11 27 LEU B CA 1
ATOM 830 C C . LEU B 1 33 ? 35.237 5.078 36.019 1.00 19.16 27 LEU B C 1
ATOM 831 O O . LEU B 1 33 ? 36.076 4.586 35.247 1.00 18.92 27 LEU B O 1
ATOM 836 N N . GLU B 1 34 ? 35.221 4.804 37.309 1.00 20.71 28 GLU B N 1
ATOM 837 C CA A GLU B 1 34 ? 36.297 3.973 37.877 0.80 21.03 28 GLU B CA 1
ATOM 838 C CA B GLU B 1 34 ? 36.247 3.959 37.937 0.20 21.61 28 GLU B CA 1
ATOM 839 C C . GLU B 1 34 ? 36.296 2.540 37.368 1.00 22.48 28 GLU B C 1
ATOM 840 O O . GLU B 1 34 ? 37.346 1.885 37.384 1.00 24.08 28 GLU B O 1
ATOM 851 N N . ASN B 1 35 ? 35.162 2.071 36.869 1.00 22.60 29 ASN B N 1
ATOM 852 C CA . ASN B 1 35 ? 35.088 0.747 36.271 1.00 23.18 29 ASN B CA 1
ATOM 853 C C . ASN B 1 35 ? 35.338 0.759 34.762 1.00 22.23 29 ASN B C 1
ATOM 854 O O . ASN B 1 35 ? 35.145 -0.293 34.094 1.00 23.39 29 ASN B O 1
ATOM 859 N N . GLY B 1 36 ? 35.766 1.915 34.230 1.00 21.18 30 GLY B N 1
ATOM 860 C CA . GLY B 1 36 ? 36.120 2.037 32.814 1.00 20.83 30 GLY B CA 1
ATOM 861 C C . GLY B 1 36 ? 34.932 2.367 31.925 1.00 21.22 30 GLY B C 1
ATOM 862 O O . GLY B 1 36 ? 35.114 2.641 30.759 1.00 22.37 30 GLY B O 1
ATOM 863 N N . HIS B 1 37 ? 33.713 2.321 32.442 1.00 21.23 31 HIS B N 1
ATOM 864 C CA . HIS B 1 37 ? 32.560 2.666 31.604 1.00 22.13 31 HIS B CA 1
ATOM 865 C C . HIS B 1 37 ? 32.595 4.160 31.257 1.00 20.97 31 HIS B C 1
ATOM 866 O O . HIS B 1 37 ? 33.033 5.008 32.065 1.00 20.21 31 HIS B O 1
ATOM 873 N N . LYS B 1 38 ? 32.108 4.500 30.071 1.00 21.22 32 LYS B N 1
ATOM 874 C CA . LYS B 1 38 ? 32.100 5.872 29.658 1.00 21.08 32 LYS B CA 1
ATOM 875 C C . LYS B 1 38 ? 30.677 6.448 29.779 1.00 19.39 32 LYS B C 1
ATOM 876 O O . LYS B 1 38 ? 29.658 5.797 29.422 1.00 21.20 32 LYS B O 1
ATOM 882 N N A VAL B 1 39 ? 30.599 7.663 30.280 0.50 16.51 33 VAL B N 1
ATOM 883 N N B VAL B 1 39 ? 30.611 7.677 30.282 0.50 16.94 33 VAL B N 1
ATOM 884 C CA A VAL B 1 39 ? 29.336 8.348 30.307 0.50 15.05 33 VAL B CA 1
ATOM 885 C CA B VAL B 1 39 ? 29.367 8.409 30.506 0.50 16.11 33 VAL B CA 1
ATOM 886 C C A VAL B 1 39 ? 29.523 9.724 29.712 0.50 14.99 33 VAL B C 1
ATOM 887 C C B VAL B 1 39 ? 29.494 9.787 29.868 0.50 15.66 33 VAL B C 1
ATOM 888 O O A VAL B 1 39 ? 30.647 10.232 29.588 0.50 14.45 33 VAL B O 1
ATOM 889 O O B VAL B 1 39 ? 30.574 10.378 29.889 0.50 16.41 33 VAL B O 1
ATOM 896 N N . LEU B 1 40 ? 28.425 10.306 29.271 1.00 13.92 34 LEU B N 1
ATOM 897 C CA . LEU B 1 40 ? 28.426 11.712 28.826 1.00 14.02 34 LEU B CA 1
ATOM 898 C C . LEU B 1 40 ? 27.655 12.558 29.793 1.00 13.69 34 LEU B C 1
ATOM 899 O O . LEU B 1 40 ? 26.553 12.180 30.169 1.00 13.85 34 LEU B O 1
ATOM 904 N N . ALA B 1 41 ? 28.195 13.709 30.173 1.00 13.08 35 ALA B N 1
ATOM 905 C CA . ALA B 1 41 ? 27.522 14.536 31.184 1.00 13.11 35 ALA B CA 1
ATOM 906 C C . ALA B 1 41 ? 27.777 15.999 30.957 1.00 14.32 35 ALA B C 1
ATOM 907 O O . ALA B 1 41 ? 28.787 16.382 30.371 1.00 15.39 35 ALA B O 1
ATOM 909 N N . HIS B 1 42 ? 26.877 16.855 31.461 1.00 15.92 36 HIS B N 1
ATOM 910 C CA . HIS B 1 42 ? 27.124 18.300 31.500 1.00 16.82 36 HIS B CA 1
ATOM 911 C C . HIS B 1 42 ? 27.175 18.781 32.923 1.00 15.72 36 HIS B C 1
ATOM 912 O O . HIS B 1 42 ? 26.671 18.069 33.811 1.00 14.87 36 HIS B O 1
ATOM 919 N N . ILE B 1 43 ? 27.727 19.991 33.186 1.00 14.82 37 ILE B N 1
ATOM 920 C CA . ILE B 1 43 ? 27.812 20.442 34.575 1.00 15.57 37 ILE B CA 1
ATOM 921 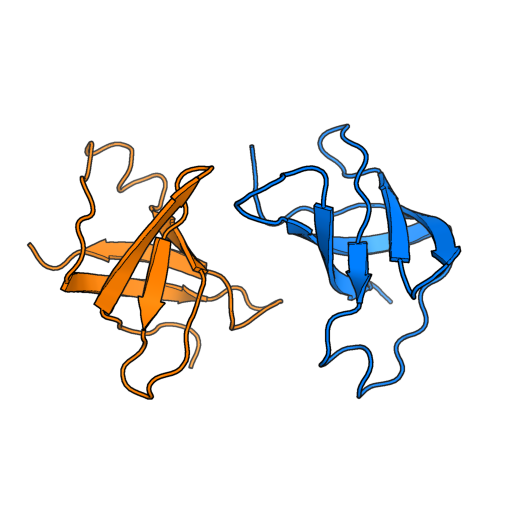C C . ILE B 1 43 ? 26.473 20.990 34.997 1.00 14.81 37 ILE B C 1
ATOM 922 O O . ILE B 1 43 ? 25.674 21.463 34.160 1.00 18.28 37 ILE B O 1
ATOM 927 N N . SER B 1 44 ? 26.299 20.974 36.311 1.00 15.59 38 SER B N 1
ATOM 928 C CA . SER B 1 44 ? 25.049 21.395 36.896 1.00 15.04 38 SER B CA 1
ATOM 929 C C . SER B 1 44 ? 24.859 22.905 36.829 1.00 15.39 38 SER B C 1
ATOM 930 O O . SER B 1 44 ? 25.808 23.669 36.611 1.00 15.68 38 SER B O 1
ATOM 933 N N . GLY B 1 45 ? 23.626 23.340 37.067 1.00 18.13 39 GLY B N 1
ATOM 934 C CA . GLY B 1 45 ? 23.408 24.772 37.117 1.00 18.73 39 GLY B CA 1
ATOM 935 C C . GLY B 1 45 ? 24.178 25.462 38.193 1.00 18.31 39 GLY B C 1
ATOM 936 O O . GLY B 1 45 ? 24.672 26.577 37.976 1.00 19.24 39 GLY B O 1
ATOM 937 N N . LYS B 1 46 ? 24.285 24.853 39.368 1.00 18.47 40 LYS B N 1
ATOM 938 C CA A LYS B 1 46 ? 25.047 25.473 40.431 0.50 19.24 40 LYS B CA 1
ATOM 939 C CA B LYS B 1 46 ? 25.049 25.455 40.443 0.50 19.36 40 LYS B CA 1
ATOM 940 C C . LYS B 1 46 ? 26.490 25.658 40.014 1.00 18.89 40 LYS B C 1
ATOM 941 O O . LYS B 1 46 ? 27.080 26.686 40.308 1.00 20.54 40 LYS B O 1
ATOM 952 N N . MET B 1 47 ? 27.060 24.672 39.298 1.00 16.73 41 MET B N 1
ATOM 953 C CA . MET B 1 47 ? 28.430 24.815 38.803 1.00 15.58 41 MET B CA 1
ATOM 954 C C . MET B 1 47 ? 28.523 25.874 37.731 1.00 15.48 41 MET B C 1
ATOM 955 O O . MET B 1 47 ? 29.494 26.627 37.715 1.00 15.08 41 MET B O 1
ATOM 960 N N . ARG B 1 48 ? 27.542 25.962 36.830 1.00 15.74 42 ARG B N 1
ATOM 961 C CA . ARG B 1 48 ? 27.568 27.038 35.836 1.00 16.28 42 ARG B CA 1
ATOM 962 C C . ARG B 1 48 ? 27.496 28.408 36.520 1.00 17.81 42 ARG B C 1
ATOM 963 O O . ARG B 1 48 ? 28.135 29.377 36.048 1.00 18.56 42 ARG B O 1
ATOM 971 N N . GLN B 1 49 ? 26.743 28.501 37.621 1.00 19.22 43 GLN B N 1
ATOM 972 C CA A GLN B 1 49 ? 26.630 29.767 38.364 0.50 20.79 43 GLN B CA 1
ATOM 973 C CA B GLN B 1 49 ? 26.634 29.777 38.348 0.50 20.91 43 GLN B CA 1
ATOM 974 C C . G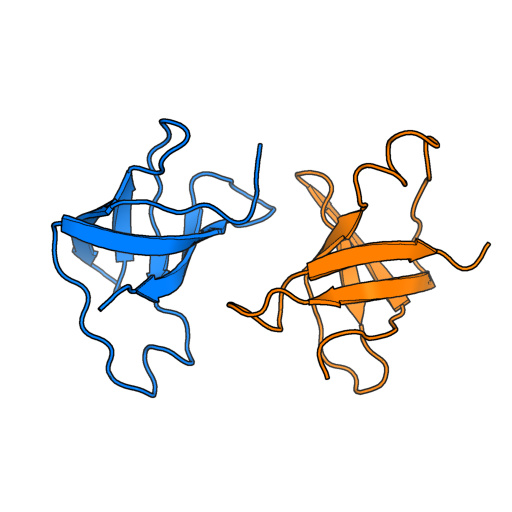LN B 1 49 ? 27.945 30.185 39.015 1.00 21.58 43 GLN B C 1
ATOM 975 O O . GLN B 1 49 ? 28.139 31.361 39.350 1.00 22.27 43 GLN B O 1
ATOM 986 N N . HIS B 1 50 ? 28.843 29.228 39.193 1.00 19.68 44 HIS B N 1
ATOM 987 C CA . HIS B 1 50 ? 30.168 29.496 39.706 1.00 19.65 44 HIS B CA 1
ATOM 988 C C . HIS B 1 50 ? 31.230 29.473 38.624 1.00 18.62 44 HIS B C 1
ATOM 989 O O . HIS B 1 50 ? 32.417 29.512 38.951 1.00 19.48 44 HIS B O 1
ATOM 996 N N . TYR B 1 51 ? 30.807 29.453 37.354 1.00 16.40 45 TYR B N 1
ATOM 997 C CA . TYR B 1 51 ? 31.737 29.633 36.217 1.00 17.10 45 TYR B CA 1
ATOM 998 C C . TYR B 1 51 ? 32.801 28.548 36.225 1.00 17.25 45 TYR B C 1
ATOM 999 O O . TYR B 1 51 ? 33.947 28.767 35.825 1.00 18.54 45 TYR B O 1
ATOM 1008 N N . ILE B 1 52 ? 32.408 27.349 36.612 1.00 15.42 46 ILE B N 1
ATOM 1009 C CA . ILE B 1 52 ? 33.363 26.265 36.754 1.00 15.81 46 ILE B CA 1
ATOM 1010 C C . ILE B 1 52 ? 33.864 25.804 35.401 1.00 15.93 46 ILE B C 1
ATOM 1011 O O . ILE B 1 52 ? 33.068 25.520 34.496 1.00 18.06 46 ILE B O 1
ATOM 1016 N N . ARG B 1 53 ? 35.191 25.727 35.278 1.00 16.00 47 ARG B N 1
ATOM 1017 C CA . ARG B 1 53 ? 35.804 25.232 34.061 1.00 16.19 47 ARG B CA 1
ATOM 1018 C C . ARG B 1 53 ? 36.240 23.792 34.239 1.00 16.41 47 ARG B C 1
ATOM 1019 O O . ARG B 1 53 ? 36.967 23.461 35.180 1.00 18.29 47 ARG B O 1
ATOM 1027 N N . ILE B 1 54 ? 35.777 22.919 33.343 1.00 15.77 48 ILE B N 1
ATOM 1028 C CA . ILE B 1 54 ? 36.148 21.539 33.388 1.00 15.29 48 ILE B CA 1
ATOM 1029 C C . ILE B 1 54 ? 37.208 21.239 32.335 1.00 15.85 48 ILE B C 1
ATOM 1030 O O . ILE B 1 54 ? 37.040 21.615 31.164 1.00 18.20 48 ILE B O 1
ATOM 1035 N N . LEU B 1 55 ? 38.264 20.551 32.768 1.00 15.61 49 LEU B N 1
ATOM 1036 C CA . LEU B 1 55 ? 39.379 20.172 31.869 1.00 16.77 49 LEU B CA 1
ATOM 1037 C C . LEU B 1 55 ? 39.539 18.699 31.835 1.00 16.10 49 LEU B C 1
ATOM 1038 O O . LEU B 1 55 ? 39.173 18.029 32.776 1.00 17.20 49 LEU B O 1
ATOM 1043 N N . PRO B 1 56 ? 40.168 18.173 30.778 1.00 17.09 50 PRO B N 1
ATOM 1044 C CA . PRO B 1 56 ? 40.598 16.777 30.817 1.00 16.42 50 PRO B CA 1
ATOM 1045 C C . PRO B 1 56 ? 41.367 16.447 32.096 1.00 16.21 50 PRO B C 1
ATOM 1046 O O . PRO B 1 56 ? 42.147 17.277 32.568 1.00 16.90 50 PRO B O 1
ATOM 1050 N N . GLU B 1 57 ? 41.142 15.237 32.598 1.00 16.19 51 GLU B N 1
ATOM 1051 C CA . GLU B 1 57 ? 41.750 14.693 33.792 1.00 17.30 51 GLU B CA 1
ATOM 1052 C C . GLU B 1 57 ? 41.130 15.209 35.064 1.00 16.74 51 GLU B C 1
ATOM 1053 O O . GLU B 1 57 ? 41.503 14.741 36.159 1.00 18.41 51 GLU B O 1
ATOM 1059 N N . ASP B 1 58 ? 40.163 16.129 34.957 1.00 16.02 52 ASP B N 1
ATOM 1060 C CA . ASP B 1 58 ? 39.477 16.546 36.185 1.00 15.37 52 ASP B CA 1
ATOM 1061 C C . ASP B 1 58 ? 38.718 15.344 36.748 1.00 15.22 52 ASP B C 1
ATOM 1062 O O . ASP B 1 58 ? 38.216 14.488 36.020 1.00 16.04 52 ASP B O 1
ATOM 1067 N N . ARG B 1 59 ? 38.624 15.283 38.061 1.00 14.81 53 ARG B N 1
ATOM 1068 C CA . ARG B 1 59 ? 37.858 14.237 38.691 1.00 16.01 53 ARG B CA 1
ATOM 1069 C C . ARG B 1 59 ? 36.533 14.839 39.102 1.00 15.69 53 ARG B C 1
ATOM 1070 O O . ARG B 1 59 ? 36.477 15.959 39.648 1.00 16.19 53 ARG B O 1
ATOM 1078 N N . VAL B 1 60 ? 35.465 14.115 38.848 1.00 14.03 54 VAL B N 1
ATOM 1079 C CA . VAL B 1 60 ? 34.114 14.682 39.009 1.00 13.79 54 VAL B CA 1
ATOM 1080 C C . VAL B 1 60 ? 33.214 13.657 39.678 1.00 13.44 54 VAL B C 1
ATOM 1081 O O . VAL B 1 60 ? 33.434 12.450 39.584 1.00 15.43 54 VAL B O 1
ATOM 1085 N N . VAL B 1 61 ? 32.181 14.185 40.310 1.00 12.81 55 VAL B N 1
ATOM 1086 C CA . VAL B 1 61 ? 31.046 13.348 40.764 1.00 12.96 55 VAL B CA 1
ATOM 1087 C C . VAL B 1 61 ? 29.909 13.587 39.781 1.00 12.33 55 VAL B C 1
ATOM 1088 O O . VAL B 1 61 ? 29.603 14.747 39.459 1.00 12.76 55 VAL B O 1
ATOM 1092 N N . VAL B 1 62 ? 29.294 12.496 39.337 1.00 12.59 56 VAL B N 1
ATOM 1093 C CA . VAL B 1 62 ? 28.223 12.556 38.329 1.00 12.43 56 VAL B CA 1
ATOM 1094 C C . VAL B 1 62 ? 26.981 11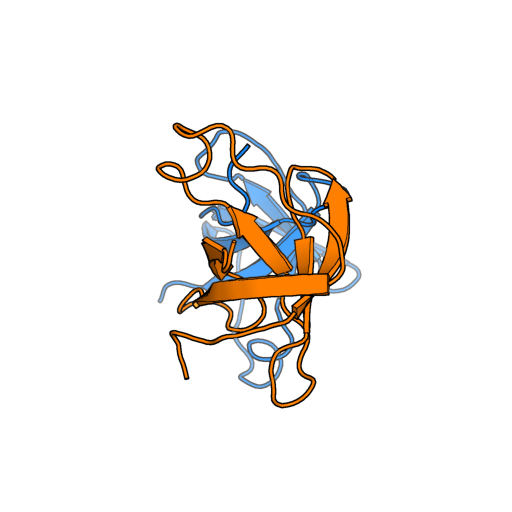.892 38.941 1.00 12.09 56 VAL B C 1
ATOM 1095 O O . VAL B 1 62 ? 27.051 10.813 39.550 1.00 13.12 56 VAL B 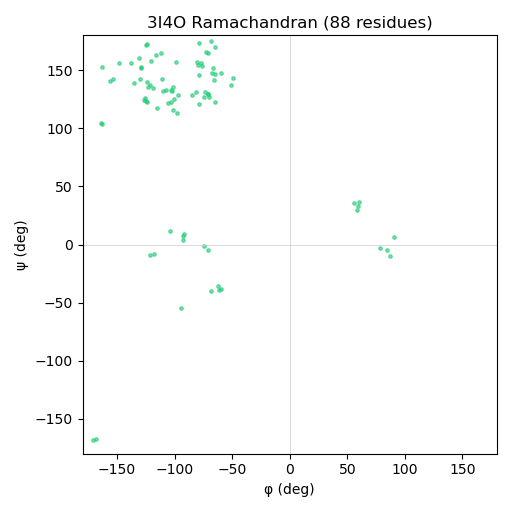O 1
ATOM 1099 N N . GLU B 1 63 ? 25.830 12.536 38.764 1.00 11.97 57 GLU B N 1
ATOM 1100 C CA . GLU B 1 63 ? 24.533 11.920 39.088 1.00 12.57 57 GLU B CA 1
ATOM 1101 C C . GLU B 1 63 ? 23.986 11.396 37.763 1.00 12.51 57 GLU B C 1
ATOM 1102 O O . GLU B 1 63 ? 23.700 12.200 36.851 1.00 13.38 57 GLU B O 1
ATOM 1108 N N . LEU B 1 64 ? 23.888 10.076 37.627 1.00 13.08 58 LEU B N 1
ATOM 1109 C CA . LEU B 1 64 ? 23.457 9.510 36.359 1.00 13.67 58 LEU B CA 1
ATOM 1110 C C . LEU B 1 64 ? 21.952 9.644 36.195 1.00 13.08 58 LEU B C 1
ATOM 1111 O O . LEU B 1 64 ? 21.200 9.764 37.173 1.00 14.13 58 LEU B O 1
ATOM 1116 N N . SER B 1 65 ? 21.514 9.630 34.930 1.00 13.39 59 SER B N 1
ATOM 1117 C CA . SER B 1 65 ? 20.083 9.682 34.655 1.00 13.48 59 SER B CA 1
ATOM 1118 C C . SER B 1 65 ? 19.428 8.339 34.998 1.00 14.38 59 SER B C 1
ATOM 1119 O O . SER B 1 65 ? 19.910 7.301 34.611 1.00 15.14 59 SER B O 1
ATOM 1122 N N A PRO B 1 66 ? 18.316 8.339 35.717 0.50 14.40 60 PRO B N 1
ATOM 1123 N N B PRO B 1 66 ? 18.248 8.403 35.657 0.50 14.48 60 PRO B N 1
ATOM 1124 C CA A PRO B 1 66 ? 17.709 7.014 35.898 0.50 14.44 60 PRO B CA 1
ATOM 1125 C CA B PRO B 1 66 ? 17.431 7.230 35.950 0.50 14.77 60 PRO B CA 1
ATOM 1126 C C A PRO B 1 66 ? 17.292 6.370 34.574 0.50 14.34 60 PRO B C 1
ATOM 1127 C C B PRO B 1 66 ? 17.024 6.492 34.691 0.50 14.56 60 PRO B C 1
ATOM 1128 O O A PRO B 1 66 ? 17.207 5.139 34.489 0.50 15.23 60 PRO B O 1
ATOM 1129 O O B PRO B 1 66 ? 16.699 5.325 34.770 0.50 15.52 60 PRO B O 1
ATOM 1136 N N . TYR B 1 67 ? 17.033 7.184 33.545 1.00 14.03 61 TYR B N 1
ATOM 1137 C CA . TYR B 1 67 ? 16.598 6.593 32.269 1.00 14.12 61 TYR B CA 1
ATOM 1138 C C . TYR B 1 67 ? 17.741 6.024 31.461 1.00 15.13 61 TYR B C 1
ATOM 1139 O O . TYR B 1 67 ? 17.504 5.275 30.521 1.00 17.03 61 TYR B O 1
ATOM 1148 N N . ASP B 1 68 ? 18.983 6.417 31.783 1.00 14.85 62 ASP B N 1
ATOM 1149 C CA . ASP B 1 68 ? 20.113 6.071 30.935 1.00 14.25 62 ASP B CA 1
ATOM 1150 C C . ASP B 1 68 ? 21.390 6.259 31.738 1.00 14.30 62 ASP B C 1
ATOM 1151 O O . ASP B 1 68 ? 21.846 7.377 31.929 1.00 14.68 62 ASP B O 1
ATOM 1156 N N . LEU B 1 69 ? 21.964 5.154 32.186 1.00 14.28 63 LEU B N 1
ATOM 1157 C CA . LEU B 1 69 ? 23.110 5.184 33.052 1.00 14.89 63 LEU B CA 1
ATOM 1158 C C . LEU B 1 69 ? 24.388 5.563 32.296 1.00 14.39 63 LEU B C 1
ATOM 1159 O O . LEU B 1 69 ? 25.437 5.752 32.921 1.00 16.38 63 LEU B O 1
ATOM 1164 N N . SER B 1 70 ? 24.290 5.779 30.978 1.00 14.72 64 SER B N 1
ATOM 1165 C CA . SER B 1 70 ? 25.397 6.314 30.207 1.00 14.35 64 SER B CA 1
ATOM 1166 C C . SER B 1 70 ? 25.358 7.850 30.080 1.00 13.09 64 SER B C 1
ATOM 1167 O O . SER B 1 70 ? 26.218 8.437 29.428 1.00 14.09 64 SER B O 1
ATOM 1170 N N . ARG B 1 71 ? 24.376 8.492 30.743 1.00 13.21 65 ARG B N 1
ATOM 1171 C CA . ARG B 1 71 ? 24.249 9.945 30.713 1.00 12.55 65 ARG B CA 1
ATOM 1172 C C . ARG B 1 71 ? 24.132 10.469 32.106 1.00 12.82 65 ARG B C 1
ATOM 1173 O O . ARG B 1 71 ? 23.619 9.792 32.973 1.00 14.31 65 ARG B O 1
ATOM 1181 N N . GLY B 1 72 ? 24.568 11.690 32.349 1.00 12.50 66 GLY B N 1
ATOM 1182 C CA . GLY B 1 72 ? 24.363 12.264 33.679 1.00 13.08 66 GLY B CA 1
ATOM 1183 C C . GLY B 1 72 ? 24.645 13.744 33.741 1.00 11.97 66 GLY B C 1
ATOM 1184 O O . GLY B 1 72 ? 24.865 14.452 32.719 1.00 13.04 66 GLY B O 1
ATOM 1185 N N . ARG B 1 73 ? 24.722 14.193 34.984 1.00 12.40 67 ARG B N 1
ATOM 1186 C CA . ARG B 1 73 ? 25.010 15.580 35.309 1.00 13.90 67 ARG B CA 1
ATOM 1187 C C . ARG B 1 73 ? 26.235 15.607 36.250 1.00 12.75 67 ARG B C 1
ATOM 1188 O O . ARG B 1 73 ? 26.221 14.967 37.317 1.00 13.70 67 ARG B O 1
ATOM 1196 N N . ILE B 1 74 ? 27.297 16.336 35.871 1.00 12.82 68 ILE B N 1
ATOM 1197 C CA . ILE B 1 74 ? 28.416 16.566 36.780 1.00 12.20 68 ILE B CA 1
ATOM 1198 C C . ILE B 1 74 ? 27.926 17.524 37.857 1.00 12.28 68 ILE B C 1
ATOM 1199 O O . ILE B 1 74 ? 27.389 18.621 37.530 1.00 13.32 68 ILE B O 1
ATOM 1204 N N . VAL B 1 75 ? 28.147 17.146 39.135 1.00 12.22 69 VAL B N 1
ATOM 1205 C CA . VAL B 1 75 ? 27.692 18.028 40.209 1.00 12.50 69 VAL B CA 1
ATOM 1206 C C . VAL B 1 75 ? 28.807 18.501 41.141 1.00 13.64 69 VAL B C 1
ATOM 1207 O O . VAL B 1 75 ? 28.598 19.373 41.994 1.00 15.01 69 VAL B O 1
ATOM 1211 N N . TYR B 1 76 ? 29.987 17.936 40.987 1.00 12.86 70 TYR B N 1
ATOM 1212 C CA . TYR B 1 76 ? 31.122 18.362 41.773 1.00 14.05 70 TYR B CA 1
ATOM 1213 C C . TYR B 1 76 ? 32.394 18.072 41.003 1.00 14.18 70 TYR B C 1
ATOM 1214 O O . TYR B 1 76 ? 32.507 17.043 40.351 1.00 13.98 70 TYR B O 1
ATOM 1223 N N . ARG B 1 77 ? 33.370 18.983 41.116 1.00 17.66 71 ARG B N 1
ATOM 1224 C CA . ARG B 1 77 ? 34.666 18.813 40.470 1.00 18.53 71 ARG B CA 1
ATOM 1225 C C . ARG B 1 77 ? 35.681 18.915 41.584 1.00 21.63 71 ARG B C 1
ATOM 1226 O O . ARG B 1 77 ? 35.744 19.954 42.299 1.00 24.59 71 ARG B O 1
ATOM 1234 N N . TYR B 1 78 ? 36.499 17.895 41.769 1.00 20.07 72 TYR B N 1
ATOM 1235 C CA . TYR B 1 78 ? 37.595 18.045 42.770 1.00 20.74 72 TYR B CA 1
ATOM 1236 C C . TYR B 1 78 ? 38.563 19.143 42.291 1.00 19.64 72 TYR B C 1
ATOM 1237 O O . TYR B 1 78 ? 38.935 19.153 41.167 1.00 23.09 72 TYR B O 1
ATOM 1246 N N . LYS B 1 79 ? 38.804 20.214 43.078 1.00 23.01 73 LYS B N 1
ATOM 1247 C CA . LYS B 1 79 ? 39.647 21.342 42.635 1.00 23.36 73 LYS B CA 1
ATOM 1248 C C . LYS B 1 79 ? 41.049 20.918 42.220 1.00 23.48 73 LYS B C 1
ATOM 1249 O O . LYS B 1 79 ? 41.594 21.567 41.311 1.00 24.84 73 LYS B O 1
#

Solvent-accessible surface area: 8208 Å² total; per-residue (Å²): 96,58,21,68,11,37,7,112,0,44,70,78,43,109,141,67,35,25,82,0,28,2,145,62,55,109,104,2,39,0,64,21,10,28,139,10,130,136,115,196,48,162,17,78,62,132,31,128,0,2,0,2,4,25,7,139,63,57,53,114,10,60,0,14,75,34,54,196,123,81,111,26,48,0,60,0,47,67,81,19,67,71,57,2,26,66,0,42,17,127,102,31,115,104,3,25,0,44,16,12,43,154,15,106,124,128,194,47,182,14,98,68,103,30,100,0,27,0,44,11,14,108,76,17,107,44,15,12,110,0,50,118,50,105,240

B-factor: mean 21.39, std 8.53, range [11.53, 59.49]

CATH classification: 2.40.50.140

Radius of gyration: 15.54 Å; Cα contacts (8 Å, |Δi|>4): 337; chains: 2; bounding box: 40×36×35 Å

Nearest PDB structures (foldseek):
  3i4o-assembly2_B  TM=9.976E-01  e=4.548E-13  Mycobacterium tuberculosis H37Rv
  4ql5-assembly1_A  TM=9.354E-01  e=3.698E-10  Streptococcus pneumoniae TIGR4
  2n8n-assembly1_A  TM=8.992E-01  e=1.548E-09  Staphylococcus aureus subsp. aureus Mu50
  6c00-assembly1_A  TM=9.030E-01  e=6.480E-09  Clostridioides difficile
  2n3s-assembly1_A  TM=8.435E-01  e=2.906E-09  Burkholderia thailandensis E264

InterPro domains:
  IPR004368 Translation initiation factor IF-1 [MF_00075] (2-73)
  IPR004368 Translation initiation factor IF-1 [PTHR33370] (3-73)
  IPR004368 Translation initiation factor IF-1 [TIGR00008] (4-72)
  IPR004368 Translation initiation factor IF-1 [cd04451] (8-71)
  IPR006196 RNA-binding domain, S1, IF1 type [PF01176] (8-71)
  IPR006196 RNA-binding domain, S1, IF1 type [PS50832] (1-73)
  IPR012340 Nucleic acid-binding, OB-fold [G3DSA:2.40.50.140] (1-73)
  IPR012340 Nucleic acid-binding, OB-fold [SSF50249] (4-72)

Secondary structure (DSSP, 8-state):
--SEEEEEEEEEETTTEEEEEETTS-EEEEEE-HHHHHTT----TT-EEEEEEETTEEEEEEEEEE--/--EEEEEEEEE-STT-EEEEETTS-EEEEEE-HHHHHTTPPP-TT-EEEEEEETTEEEEEEEEEE--

Organism: Mycobacterium tuberculosis (strain ATCC 25618 / H37Rv) (NCBI:txid83332)